Protein AF-A0A1C9T985-F1 (afdb_monomer)

Mean predicted aligned error: 4.12 Å

Solvent-accessible surface area (backbone atoms only — not comparable to full-atom values): 4141 Å² total; per-residue (Å²): 106,44,79,75,47,70,42,59,80,82,62,89,39,51,33,35,44,31,32,33,62,77,64,83,59,65,44,75,49,55,32,24,39,85,86,67,51,76,77,45,80,49,77,41,81,58,84,55,78,42,74,46,78,51,74,44,83,90,59,79,94,77,68,69,50,113

Foldseek 3Di:
DADWDWDDVVDPQKIKTWDWDPDQDWDWDWKAAPVRHTQDIDIDHHPTTDIDMGGSNPDDDHDMDD

Radius of gyration: 12.18 Å; Cα contacts (8 Å, |Δi|>4): 118; chains: 1; bounding box: 25×22×30 Å

Sequence (66 aa):
FENFSMYPNPNKGNFVLRFTPTSTNDIKINVCDISGREVYEKSFSNTGAFNQSINLNKVEAGIYLV

Secondary structure (DSSP, 8-state):
-EEEEEESSS-SSEEEEEEE-SSSS-EEEEEEETT--EEEEEEE---SSEEEEEE-TTSPSS-EE-

Nearest PDB structures (foldseek):
  4g5a-assembly1_B  TM=7.592E-01  e=4.112E-02  Bacteroides thetaiotaomicron VPI-5482
  3c12-assembly1_A-2  TM=7.166E-01  e=1.128E+00  Xanthomonas campestris pv. campestris
  5dz8-assembly1_B  TM=3.614E-01  e=8.638E-02  Streptococcus agalactiae NEM316

InterPro domains:
  IPR026444 Secretion system, C-terminal sorting domain [PF18962] (5-66)
  IPR026444 Secretion sy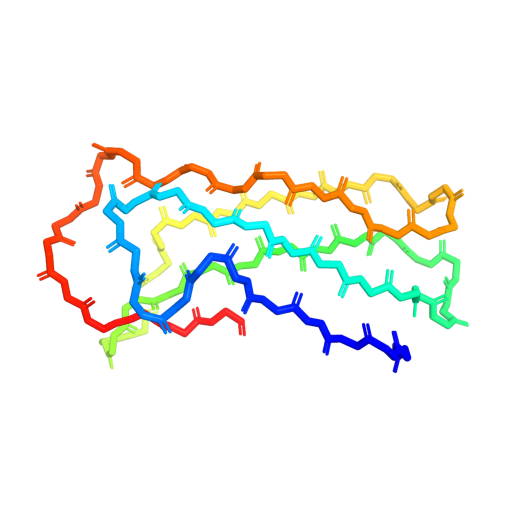stem, C-terminal sorting domain [TIGR04183] (6-66)

Structure (mmCIF, N/CA/C/O backbone):
data_AF-A0A1C9T985-F1
#
_entry.id   AF-A0A1C9T985-F1
#
loop_
_atom_site.group_PDB
_atom_site.id
_atom_site.type_symbol
_atom_site.label_atom_id
_atom_site.label_alt_id
_atom_site.label_comp_id
_atom_site.label_asym_id
_atom_site.label_entity_id
_atom_site.label_seq_id
_atom_site.pdbx_PDB_ins_code
_atom_site.Cartn_x
_atom_site.Cartn_y
_atom_site.Cartn_z
_atom_site.occupancy
_atom_site.B_iso_or_equiv
_atom_site.auth_seq_id
_atom_site.auth_comp_id
_atom_site.auth_asym_id
_atom_site.auth_atom_id
_atom_site.pdbx_PDB_model_num
ATOM 1 N N . PHE A 1 1 ? 3.013 1.989 -13.551 1.00 80.38 1 PHE A N 1
ATOM 2 C CA . PHE A 1 1 ? 3.178 0.594 -13.101 1.00 80.38 1 PHE A CA 1
ATOM 3 C C . PHE A 1 1 ? 2.196 -0.280 -13.856 1.00 80.38 1 PHE A C 1
ATOM 5 O O . PHE A 1 1 ? 1.183 0.228 -14.320 1.00 80.38 1 PHE A O 1
ATOM 12 N N . GLU A 1 2 ? 2.478 -1.572 -13.953 1.00 89.88 2 GLU A N 1
ATOM 13 C CA . GLU A 1 2 ? 1.609 -2.565 -14.590 1.00 89.88 2 GLU A CA 1
ATOM 14 C C . GLU A 1 2 ? 1.316 -3.720 -13.627 1.00 89.88 2 GLU A C 1
ATOM 16 O O . GLU A 1 2 ? 2.069 -3.946 -12.677 1.00 89.88 2 GLU A O 1
ATOM 21 N N . ASN A 1 3 ? 0.235 -4.465 -13.881 1.00 91.31 3 ASN A N 1
ATOM 22 C CA . ASN A 1 3 ? -0.138 -5.670 -13.127 1.00 91.31 3 ASN A CA 1
ATOM 23 C C . ASN A 1 3 ? -0.246 -5.450 -11.608 1.00 91.31 3 ASN A C 1
ATOM 25 O O . ASN A 1 3 ? 0.189 -6.293 -10.820 1.00 91.31 3 ASN A O 1
ATOM 29 N N . PHE A 1 4 ? -0.805 -4.306 -11.197 1.00 92.50 4 PHE A N 1
ATOM 30 C CA . PHE A 1 4 ? -1.025 -4.021 -9.784 1.00 92.50 4 PHE A CA 1
ATOM 31 C C . PHE A 1 4 ? -2.033 -4.996 -9.185 1.00 92.50 4 PHE A C 1
ATOM 33 O O . PHE A 1 4 ? -3.138 -5.174 -9.695 1.00 92.50 4 PHE A O 1
ATOM 40 N N . SER A 1 5 ? -1.641 -5.615 -8.082 1.00 93.81 5 SER A N 1
ATOM 41 C CA . SER A 1 5 ? -2.479 -6.503 -7.294 1.00 93.81 5 SER A CA 1
ATOM 42 C C . SER A 1 5 ? -2.166 -6.326 -5.815 1.00 93.81 5 SER A C 1
ATOM 44 O O . SER A 1 5 ? -1.006 -6.205 -5.413 1.00 93.81 5 SER A O 1
ATOM 46 N N . MET A 1 6 ? -3.228 -6.320 -5.014 1.00 93.12 6 MET A N 1
ATOM 47 C CA . MET A 1 6 ? -3.166 -6.227 -3.563 1.00 93.12 6 MET A CA 1
ATOM 48 C C . MET A 1 6 ? -4.054 -7.306 -2.957 1.00 93.12 6 MET A C 1
ATOM 50 O O . MET A 1 6 ? -5.246 -7.361 -3.261 1.00 93.12 6 MET A O 1
ATOM 54 N N . TYR A 1 7 ? -3.485 -8.172 -2.120 1.00 95.12 7 TYR A N 1
ATOM 55 C CA . TYR A 1 7 ? -4.240 -9.269 -1.518 1.00 95.12 7 TYR A CA 1
ATOM 56 C C . TYR A 1 7 ? -3.635 -9.765 -0.192 1.00 95.12 7 TYR A C 1
ATOM 58 O O . TYR A 1 7 ? -2.423 -9.702 -0.002 1.00 95.12 7 TYR A O 1
ATOM 66 N N . PRO A 1 8 ? -4.457 -10.317 0.714 1.00 93.19 8 PRO A N 1
ATOM 67 C CA . PRO A 1 8 ? -5.915 -10.274 0.668 1.00 93.19 8 PRO A CA 1
ATOM 68 C C . PRO A 1 8 ? -6.441 -8.860 0.981 1.00 93.19 8 PRO A C 1
ATOM 70 O O . PRO A 1 8 ? -5.828 -8.086 1.714 1.00 93.19 8 PRO A O 1
ATOM 73 N N . ASN A 1 9 ? -7.581 -8.515 0.395 1.00 88.06 9 ASN A N 1
ATOM 74 C CA . ASN A 1 9 ? -8.398 -7.378 0.805 1.00 88.06 9 ASN A CA 1
ATOM 75 C C . ASN A 1 9 ? -9.844 -7.894 0.907 1.00 88.06 9 ASN A C 1
ATOM 77 O O . ASN A 1 9 ? -10.396 -8.240 -0.140 1.00 88.06 9 ASN A O 1
ATOM 81 N N . PRO A 1 10 ? -10.444 -8.025 2.111 1.00 91.62 10 PRO A N 1
ATOM 82 C CA . PRO A 1 10 ? -9.978 -7.562 3.433 1.00 91.62 10 PRO A CA 1
ATOM 83 C C . PRO A 1 10 ? -8.767 -8.318 4.015 1.00 91.62 10 PRO A C 1
ATOM 85 O O . PRO A 1 10 ? -8.523 -9.472 3.671 1.00 91.62 10 PRO A O 1
ATOM 88 N N . ASN A 1 11 ? -8.030 -7.697 4.946 1.00 91.69 11 ASN A N 1
ATOM 89 C CA . ASN A 1 11 ? -6.926 -8.327 5.688 1.00 91.69 11 ASN A CA 1
ATOM 90 C C . ASN A 1 11 ? -6.957 -8.009 7.194 1.00 91.69 11 ASN A C 1
ATOM 92 O O . ASN A 1 11 ? -7.756 -7.203 7.656 1.00 91.69 11 ASN A O 1
ATOM 96 N N . LYS A 1 12 ? -6.073 -8.663 7.962 1.00 88.75 12 LYS A N 1
ATOM 97 C CA . LYS A 1 12 ? -5.882 -8.449 9.410 1.00 88.75 12 LYS A CA 1
ATOM 98 C C . LYS A 1 12 ? -4.591 -7.677 9.721 1.00 88.75 12 LYS A C 1
ATOM 100 O O . LYS A 1 12 ? -3.869 -8.036 10.644 1.00 88.75 12 LYS A O 1
ATOM 105 N N . GLY A 1 13 ? -4.258 -6.681 8.902 1.00 86.94 13 GLY A N 1
ATOM 106 C CA . GLY A 1 13 ? -3.020 -5.911 9.025 1.00 86.94 13 GLY A CA 1
ATOM 107 C C . GLY A 1 13 ? -1.820 -6.527 8.303 1.00 86.94 13 GLY A C 1
ATOM 108 O O . GLY A 1 13 ? -0.697 -6.110 8.546 1.00 86.94 13 GLY A O 1
ATOM 109 N N . ASN A 1 14 ? -2.011 -7.502 7.413 1.00 91.19 14 ASN A N 1
ATOM 110 C CA . ASN A 1 14 ? -0.940 -7.989 6.540 1.00 91.19 14 ASN A CA 1
ATOM 111 C C . ASN A 1 14 ? -1.473 -8.255 5.134 1.00 91.19 14 ASN A C 1
ATOM 113 O O . ASN A 1 14 ? -2.438 -9.003 4.976 1.00 91.19 14 ASN A O 1
ATOM 117 N N . PHE A 1 15 ? -0.832 -7.671 4.129 1.00 93.44 15 PHE A N 1
ATOM 118 C CA . PHE A 1 15 ? -1.196 -7.836 2.725 1.00 93.44 15 PHE A CA 1
ATOM 119 C C . PHE A 1 15 ? 0.040 -7.785 1.835 1.00 93.44 15 PHE A C 1
ATOM 121 O O . PHE A 1 15 ? 1.077 -7.241 2.204 1.00 93.44 15 PHE A O 1
ATOM 128 N N . VAL A 1 16 ? -0.077 -8.362 0.648 1.00 94.38 16 VAL A N 1
ATOM 129 C CA . VAL A 1 16 ? 0.963 -8.381 -0.375 1.00 94.38 16 VAL A CA 1
ATOM 130 C C . VAL A 1 16 ? 0.624 -7.348 -1.435 1.00 94.38 16 VAL A C 1
ATOM 132 O O . VAL A 1 16 ? -0.499 -7.324 -1.937 1.00 94.38 16 VAL A O 1
ATOM 135 N N . LEU A 1 17 ? 1.609 -6.525 -1.785 1.00 93.88 17 LEU A N 1
ATOM 136 C CA . LEU A 1 17 ? 1.579 -5.635 -2.938 1.00 93.88 17 LEU A CA 1
ATOM 137 C C . LEU A 1 17 ? 2.466 -6.209 -4.029 1.00 93.88 17 LEU A C 1
ATOM 139 O O . LEU A 1 17 ? 3.658 -6.452 -3.813 1.00 93.88 17 LEU A O 1
ATOM 143 N N . ARG A 1 18 ? 1.889 -6.382 -5.216 1.00 94.06 18 ARG A N 1
ATOM 144 C CA . ARG A 1 18 ? 2.619 -6.810 -6.401 1.00 94.06 18 ARG A CA 1
ATOM 145 C C . ARG A 1 18 ? 2.308 -5.899 -7.573 1.00 94.06 18 ARG A C 1
ATOM 147 O O . ARG A 1 18 ? 1.144 -5.698 -7.896 1.00 94.06 18 ARG A O 1
ATOM 154 N N . PHE A 1 19 ? 3.348 -5.382 -8.212 1.00 94.06 19 PHE A N 1
ATOM 155 C CA . PHE A 1 19 ? 3.256 -4.615 -9.452 1.00 94.06 19 PHE A CA 1
ATOM 156 C C . PHE A 1 19 ? 4.616 -4.577 -10.149 1.00 94.06 19 PHE A C 1
ATOM 158 O O . PHE A 1 19 ? 5.654 -4.815 -9.533 1.00 94.06 19 PHE A O 1
ATOM 165 N N . THR A 1 20 ? 4.629 -4.239 -11.432 1.00 92.31 20 THR A N 1
ATOM 166 C CA . THR A 1 20 ? 5.867 -3.969 -12.165 1.00 92.31 20 THR A CA 1
ATOM 167 C C . THR A 1 20 ? 6.029 -2.453 -12.315 1.00 92.31 20 THR A C 1
ATOM 169 O O . THR A 1 20 ? 5.177 -1.812 -12.945 1.00 92.31 20 THR A O 1
ATOM 172 N N . PRO A 1 21 ? 7.057 -1.832 -11.711 1.00 90.12 21 PRO A N 1
ATOM 173 C CA . PRO A 1 21 ? 7.347 -0.421 -11.924 1.00 90.12 21 PRO A CA 1
ATOM 174 C C . PRO A 1 21 ? 7.768 -0.199 -13.382 1.00 90.12 21 PRO A C 1
ATOM 176 O O . PRO A 1 21 ? 8.495 -0.994 -13.966 1.00 90.12 21 PRO A O 1
ATOM 179 N N . THR A 1 22 ? 7.280 0.888 -13.976 1.00 87.31 22 THR A N 1
ATOM 180 C CA . THR A 1 22 ? 7.604 1.292 -15.357 1.00 87.31 22 THR A CA 1
ATOM 181 C C . THR A 1 22 ? 8.740 2.314 -15.410 1.00 87.31 22 THR A C 1
ATOM 183 O O . THR A 1 22 ? 9.297 2.568 -16.471 1.00 87.31 22 THR A O 1
ATOM 186 N N . SER A 1 23 ? 9.065 2.926 -14.271 1.00 87.75 23 SER A N 1
ATOM 187 C CA . SER A 1 23 ? 10.204 3.823 -14.094 1.00 87.75 23 SER A CA 1
ATOM 188 C C . SER A 1 23 ? 11.345 3.092 -13.390 1.00 87.75 23 SER A C 1
ATOM 190 O O . SER A 1 23 ? 11.141 2.017 -12.833 1.00 87.75 23 SER A O 1
ATOM 192 N N . THR A 1 24 ? 12.534 3.693 -13.385 1.00 85.81 24 THR A N 1
ATOM 193 C CA . THR A 1 24 ? 13.702 3.253 -12.600 1.00 85.81 24 THR A CA 1
ATOM 194 C C . THR A 1 24 ? 13.779 3.921 -11.226 1.00 85.81 24 THR A C 1
ATOM 196 O O . THR A 1 24 ? 14.731 3.697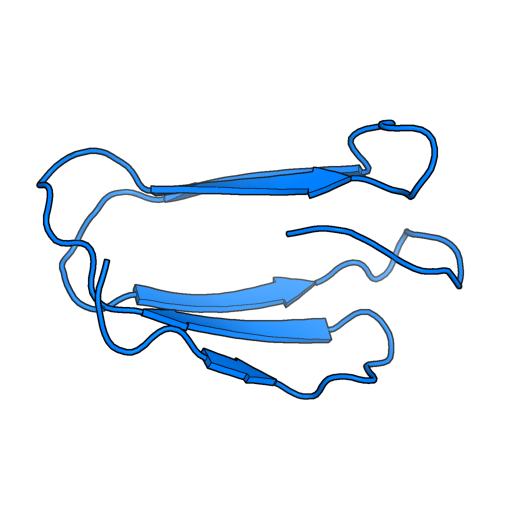 -10.488 1.00 85.81 24 THR A O 1
ATOM 199 N N . ASN A 1 25 ? 12.804 4.768 -10.890 1.00 89.75 25 ASN A N 1
ATOM 200 C CA . ASN A 1 25 ? 12.778 5.489 -9.620 1.00 89.75 25 ASN A CA 1
ATOM 201 C C . ASN A 1 25 ? 12.460 4.540 -8.469 1.00 89.75 25 ASN A C 1
ATOM 203 O O . ASN A 1 25 ? 11.775 3.533 -8.670 1.00 89.75 25 ASN A O 1
ATOM 207 N N . ASP A 1 26 ? 12.894 4.919 -7.269 1.00 91.38 26 ASP A N 1
ATOM 208 C CA . ASP A 1 26 ? 12.543 4.218 -6.041 1.00 91.38 26 ASP A CA 1
ATOM 209 C C . ASP A 1 26 ? 11.027 4.142 -5.847 1.00 91.38 26 ASP A C 1
ATOM 211 O O . ASP A 1 26 ? 10.258 5.040 -6.204 1.00 91.38 26 ASP A O 1
ATOM 215 N N . ILE A 1 27 ? 10.604 3.028 -5.266 1.00 92.06 27 ILE A N 1
ATOM 216 C CA . ILE A 1 27 ? 9.211 2.724 -4.988 1.00 92.06 27 ILE A CA 1
ATOM 217 C C . ILE A 1 27 ? 8.889 3.243 -3.595 1.00 92.06 27 ILE A C 1
ATOM 219 O O . ILE A 1 27 ? 9.403 2.720 -2.608 1.00 92.06 27 ILE A O 1
ATOM 223 N N . LYS A 1 28 ? 8.008 4.237 -3.511 1.00 92.75 28 LYS A N 1
ATOM 224 C CA . LYS A 1 28 ? 7.496 4.758 -2.244 1.00 92.75 28 LYS A CA 1
ATOM 225 C C . LYS A 1 28 ? 6.084 4.227 -1.999 1.00 92.75 28 LYS A C 1
ATOM 227 O O . LYS A 1 28 ? 5.204 4.438 -2.828 1.00 92.75 28 LYS A O 1
ATOM 232 N N . ILE A 1 29 ? 5.889 3.524 -0.885 1.00 92.00 29 ILE A N 1
ATOM 233 C CA . ILE A 1 29 ? 4.584 3.029 -0.435 1.00 92.00 29 ILE A CA 1
ATOM 234 C C . ILE A 1 29 ? 4.148 3.842 0.777 1.00 92.00 29 ILE A C 1
ATOM 236 O O . ILE A 1 29 ? 4.809 3.792 1.818 1.00 92.00 29 ILE A O 1
ATOM 240 N N . ASN A 1 30 ? 3.012 4.519 0.637 1.00 93.00 30 ASN A N 1
ATOM 241 C CA . ASN A 1 30 ? 2.366 5.276 1.701 1.00 93.00 30 ASN A CA 1
ATOM 242 C C . ASN A 1 30 ? 1.009 4.652 1.991 1.00 93.00 30 ASN A C 1
ATOM 244 O O . ASN A 1 30 ? 0.271 4.323 1.069 1.00 93.00 30 ASN A O 1
ATOM 248 N N . VAL A 1 31 ? 0.682 4.503 3.268 1.00 92.12 31 VAL A N 1
ATOM 249 C CA . VAL A 1 31 ? -0.647 4.083 3.706 1.00 92.12 31 VAL A CA 1
ATOM 250 C C . VAL A 1 31 ? -1.225 5.175 4.580 1.00 92.12 31 VAL A C 1
ATOM 252 O O . VAL A 1 31 ? -0.600 5.574 5.566 1.00 92.12 31 VAL A O 1
ATOM 255 N N . CYS A 1 32 ? -2.432 5.618 4.251 1.00 92.69 32 CYS A N 1
ATOM 256 C CA . CYS A 1 32 ? -3.141 6.654 4.990 1.00 92.69 32 CYS A CA 1
ATOM 257 C C . CYS A 1 32 ? -4.519 6.160 5.430 1.00 92.69 32 CYS A C 1
ATOM 259 O O . CYS A 1 32 ? -5.157 5.374 4.730 1.00 92.69 32 CYS A O 1
ATOM 261 N N . ASP A 1 33 ? -4.997 6.624 6.583 1.00 90.94 33 ASP A N 1
ATOM 262 C CA . ASP A 1 33 ? -6.405 6.446 6.948 1.00 90.94 33 ASP A CA 1
ATOM 263 C C . ASP A 1 33 ? -7.318 7.412 6.169 1.00 90.94 33 ASP A C 1
ATOM 265 O O . ASP A 1 33 ? -6.858 8.302 5.449 1.00 90.94 33 ASP A O 1
ATOM 269 N N . ILE A 1 34 ? -8.635 7.247 6.313 1.00 88.69 34 ILE A N 1
ATOM 270 C CA . ILE A 1 34 ? -9.638 8.113 5.666 1.00 88.69 34 ILE A CA 1
ATOM 271 C C . ILE A 1 34 ? -9.529 9.596 6.061 1.00 88.69 34 ILE A C 1
ATOM 273 O O . ILE A 1 34 ? -10.069 10.448 5.361 1.00 88.69 34 ILE A O 1
ATOM 277 N N . SER A 1 35 ? -8.847 9.906 7.169 1.00 89.94 35 SER A N 1
ATOM 278 C CA . SER A 1 35 ? -8.604 11.279 7.629 1.00 89.94 35 SER A CA 1
ATOM 279 C C . SER A 1 35 ? -7.364 11.892 6.969 1.00 89.94 35 SER A C 1
ATOM 281 O O . SER A 1 35 ? -7.050 13.053 7.222 1.00 89.94 35 SER A O 1
ATOM 283 N N . GLY A 1 36 ? -6.640 11.123 6.147 1.00 87.94 36 GLY A N 1
ATOM 284 C CA . GLY A 1 36 ? -5.387 11.532 5.518 1.00 87.94 36 GLY A CA 1
ATOM 285 C C . GLY A 1 36 ? -4.168 11.422 6.433 1.00 87.94 36 GLY A C 1
ATOM 286 O O . GLY A 1 36 ? -3.089 11.871 6.049 1.00 87.94 36 GLY A O 1
ATOM 287 N N . ARG A 1 37 ? -4.298 10.831 7.631 1.00 89.69 37 ARG A N 1
ATOM 288 C CA . ARG A 1 37 ? -3.147 10.588 8.504 1.00 89.69 37 ARG A CA 1
ATOM 289 C C . ARG A 1 37 ? -2.350 9.415 7.952 1.00 89.69 37 ARG A C 1
ATOM 291 O O . ARG A 1 37 ? -2.875 8.312 7.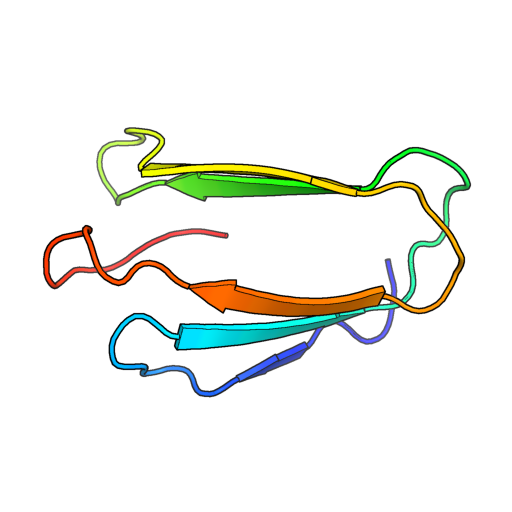799 1.00 89.69 37 ARG A O 1
ATOM 298 N N . GLU A 1 38 ? -1.073 9.660 7.697 1.00 90.31 38 GLU A N 1
ATOM 299 C CA . GLU A 1 38 ? -0.122 8.638 7.284 1.00 90.31 38 GLU A CA 1
ATOM 300 C C . GLU A 1 38 ? 0.166 7.685 8.448 1.00 90.31 38 GLU A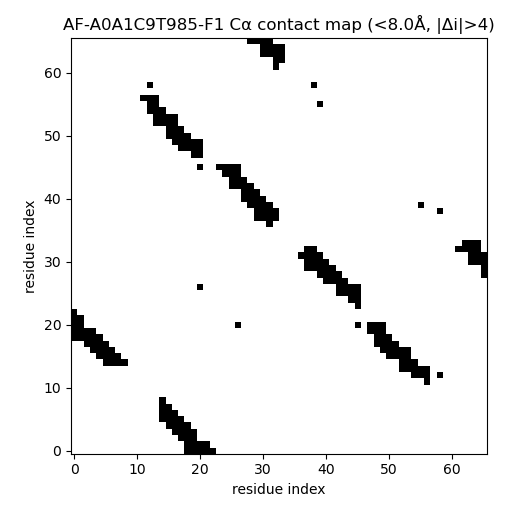 C 1
ATOM 302 O O . GLU A 1 38 ? 0.557 8.100 9.540 1.00 90.31 38 GLU A O 1
ATOM 307 N N . VAL A 1 39 ? -0.077 6.397 8.219 1.00 89.94 39 VAL A N 1
ATOM 308 C CA . VAL A 1 39 ? 0.107 5.330 9.213 1.00 89.94 39 VAL A CA 1
ATOM 309 C C . VAL A 1 39 ? 1.284 4.419 8.878 1.00 89.94 39 VAL A C 1
ATOM 311 O O . VAL A 1 39 ? 1.741 3.664 9.736 1.00 89.94 39 VAL A O 1
ATOM 314 N N . TYR A 1 40 ? 1.781 4.482 7.642 1.00 90.44 40 TYR A N 1
ATOM 315 C CA . TYR A 1 40 ? 2.939 3.724 7.191 1.00 90.44 40 TYR A CA 1
ATOM 316 C C . TYR A 1 40 ? 3.590 4.408 5.990 1.00 90.44 40 TYR A C 1
ATOM 318 O O . TYR A 1 40 ? 2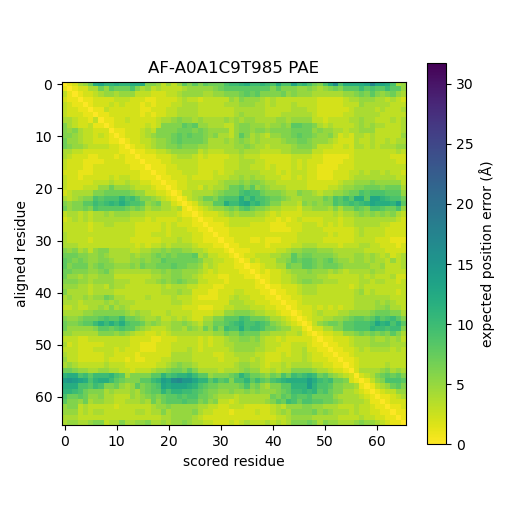.912 4.710 5.012 1.00 90.44 40 TYR A O 1
ATOM 326 N N . GLU A 1 41 ? 4.910 4.554 6.045 1.00 92.12 41 GLU A N 1
ATOM 327 C CA . GLU A 1 41 ? 5.743 5.024 4.941 1.00 92.12 41 GLU A CA 1
ATOM 328 C C . GLU A 1 41 ? 6.911 4.057 4.768 1.00 92.12 41 GLU A C 1
ATOM 330 O O . GLU A 1 41 ? 7.621 3.750 5.733 1.00 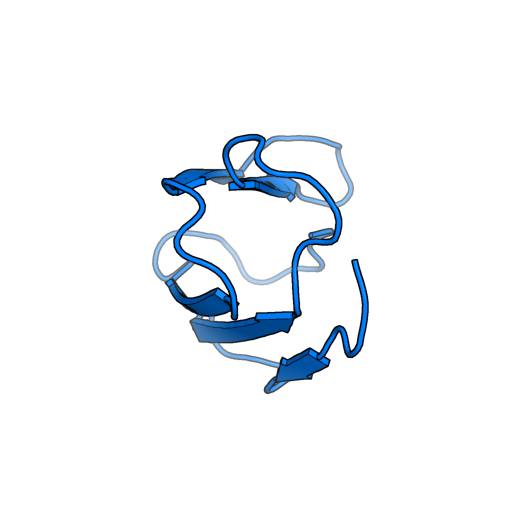92.12 41 GLU A O 1
ATOM 335 N N . LYS A 1 42 ? 7.145 3.572 3.546 1.00 91.19 42 LYS A N 1
ATOM 336 C CA . LYS A 1 42 ? 8.370 2.827 3.248 1.00 91.19 42 LYS A CA 1
ATOM 337 C C . LYS A 1 42 ? 8.817 2.995 1.808 1.00 91.19 42 LYS A C 1
ATOM 339 O O . LYS A 1 42 ? 8.038 2.805 0.875 1.00 91.19 42 LYS A O 1
ATOM 344 N N . SER A 1 43 ? 10.109 3.258 1.651 1.00 92.62 43 SER A N 1
ATOM 345 C CA . SER A 1 43 ? 10.780 3.317 0.355 1.00 92.62 43 SER A CA 1
ATOM 346 C C . SER A 1 43 ? 11.539 2.023 0.078 1.00 92.62 43 SER A C 1
ATOM 348 O O . SER A 1 43 ? 12.176 1.453 0.968 1.00 92.62 43 SER A O 1
ATOM 350 N N . PHE A 1 44 ? 11.479 1.564 -1.165 1.00 90.88 44 PHE A N 1
ATOM 351 C CA . PHE A 1 44 ? 12.168 0.383 -1.661 1.00 90.88 44 PHE A CA 1
ATOM 352 C C . PHE A 1 44 ? 12.955 0.743 -2.914 1.00 90.88 44 PHE A C 1
ATOM 354 O O . PHE A 1 44 ? 12.431 1.399 -3.816 1.00 90.88 44 PHE A O 1
ATOM 361 N N . SER A 1 45 ? 14.190 0.257 -2.998 1.00 90.38 45 SER A N 1
ATOM 362 C CA . SER A 1 45 ? 14.975 0.383 -4.220 1.00 90.38 45 SER A CA 1
ATOM 363 C C . SER A 1 45 ? 14.333 -0.420 -5.341 1.00 90.38 45 SER A C 1
ATOM 365 O O . SER A 1 45 ? 13.940 -1.580 -5.167 1.00 90.38 45 SER A O 1
ATOM 367 N N . ASN A 1 46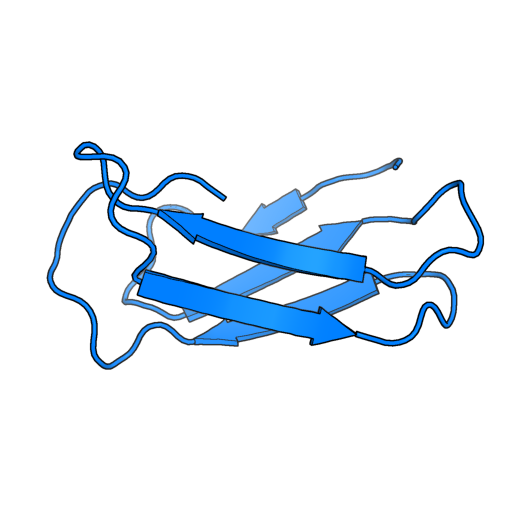 ? 14.230 0.204 -6.505 1.00 87.88 46 ASN A N 1
ATOM 368 C CA . ASN A 1 46 ? 13.615 -0.420 -7.658 1.00 87.88 46 ASN A CA 1
ATOM 369 C C . ASN A 1 46 ? 14.562 -1.444 -8.289 1.00 87.88 46 ASN A C 1
ATOM 371 O O . ASN A 1 46 ? 15.578 -1.105 -8.888 1.00 87.88 46 ASN A O 1
ATOM 375 N N . THR A 1 47 ? 14.207 -2.715 -8.127 1.00 85.81 47 THR A N 1
ATOM 376 C CA . THR A 1 47 ? 14.948 -3.868 -8.657 1.00 85.81 47 THR A CA 1
ATOM 377 C C . THR A 1 47 ? 14.170 -4.586 -9.765 1.00 85.81 47 THR A C 1
ATOM 379 O O . THR A 1 47 ? 14.511 -5.706 -10.140 1.00 85.81 47 THR A O 1
ATOM 382 N N . GLY A 1 48 ? 13.125 -3.948 -10.307 1.00 86.69 48 GLY A N 1
ATOM 383 C CA . GLY A 1 48 ? 12.193 -4.546 -11.259 1.00 86.69 48 GLY A CA 1
ATOM 384 C C . GLY A 1 48 ? 10.890 -4.979 -10.588 1.00 86.69 48 GLY A C 1
ATOM 385 O O . GLY A 1 48 ? 10.266 -4.190 -9.883 1.00 86.69 48 GLY A O 1
ATOM 386 N N . ALA A 1 49 ? 10.445 -6.216 -10.837 1.00 89.62 49 ALA A N 1
ATOM 387 C CA . ALA A 1 49 ? 9.151 -6.710 -10.362 1.00 89.62 49 ALA A CA 1
ATOM 388 C C . ALA A 1 49 ? 9.023 -6.598 -8.833 1.00 89.62 49 ALA A C 1
ATOM 390 O O . ALA A 1 49 ? 9.743 -7.253 -8.079 1.00 89.62 49 ALA A O 1
ATOM 391 N N . PHE A 1 50 ? 8.071 -5.786 -8.379 1.00 92.38 50 PHE A N 1
ATOM 392 C CA . PHE A 1 50 ? 7.822 -5.560 -6.966 1.00 92.38 50 PHE A CA 1
ATOM 393 C C . PHE A 1 50 ? 6.869 -6.624 -6.429 1.00 92.38 50 PHE A C 1
ATOM 395 O O . PHE A 1 50 ? 5.798 -6.854 -6.993 1.00 92.38 50 PHE A O 1
ATOM 402 N N . ASN A 1 51 ? 7.262 -7.276 -5.338 1.00 93.56 51 ASN A N 1
ATOM 403 C CA . ASN A 1 51 ? 6.440 -8.226 -4.598 1.00 93.56 51 ASN A CA 1
ATOM 404 C C . ASN A 1 51 ? 6.852 -8.178 -3.124 1.00 93.56 51 ASN A C 1
ATOM 406 O O . ASN A 1 51 ? 7.862 -8.769 -2.745 1.00 93.56 51 ASN A O 1
ATOM 410 N N . GLN A 1 52 ? 6.117 -7.415 -2.317 1.00 92.94 52 GLN A N 1
ATOM 411 C CA . GLN A 1 52 ? 6.439 -7.205 -0.905 1.00 92.94 52 GLN A CA 1
ATOM 412 C C . GLN A 1 52 ? 5.209 -7.368 -0.021 1.00 92.94 52 GLN A C 1
ATOM 414 O O . GLN A 1 52 ? 4.110 -6.937 -0.372 1.00 92.94 52 GLN A O 1
ATOM 419 N N . SER A 1 53 ? 5.419 -7.960 1.156 1.00 92.38 53 SER A N 1
ATOM 420 C CA . SER A 1 53 ? 4.410 -8.018 2.215 1.00 92.38 53 SER A CA 1
ATOM 421 C C . SER A 1 53 ? 4.502 -6.755 3.065 1.00 92.38 53 SER A C 1
ATOM 423 O O . SER A 1 53 ? 5.559 -6.442 3.615 1.00 92.38 53 SER A O 1
ATOM 425 N N . ILE A 1 54 ? 3.389 -6.043 3.188 1.00 91.81 54 ILE A N 1
ATOM 426 C CA . ILE A 1 54 ? 3.232 -4.886 4.062 1.00 91.81 54 ILE A CA 1
ATOM 427 C C . ILE A 1 54 ? 2.483 -5.329 5.308 1.00 91.81 54 ILE A C 1
ATOM 429 O O . ILE A 1 54 ? 1.423 -5.951 5.225 1.00 91.81 54 ILE A O 1
ATOM 433 N N . ASN A 1 55 ? 3.048 -4.989 6.463 1.00 90.88 55 ASN A N 1
ATOM 434 C CA . ASN A 1 55 ? 2.487 -5.324 7.756 1.00 90.88 55 ASN A CA 1
ATOM 435 C C . ASN A 1 55 ? 2.153 -4.048 8.545 1.00 90.88 55 ASN A C 1
ATOM 437 O O . ASN A 1 55 ? 3.023 -3.227 8.826 1.00 90.88 55 ASN A O 1
ATOM 441 N N . LEU A 1 56 ? 0.881 -3.925 8.908 1.00 86.38 56 LEU A N 1
ATOM 442 C CA . LEU A 1 56 ? 0.250 -2.842 9.652 1.00 86.38 56 LEU A CA 1
ATOM 443 C C . LEU A 1 56 ? -0.204 -3.314 11.050 1.00 86.38 56 LEU A C 1
ATOM 445 O O . LEU A 1 56 ? -1.190 -2.812 11.576 1.00 86.38 56 LEU A O 1
ATOM 449 N N . ASN A 1 57 ? 0.495 -4.266 11.688 1.00 75.06 57 ASN A N 1
ATOM 450 C CA . ASN A 1 57 ? 0.090 -4.887 12.968 1.00 75.06 57 ASN A CA 1
ATOM 451 C C . ASN A 1 57 ? -0.139 -3.911 14.145 1.00 75.06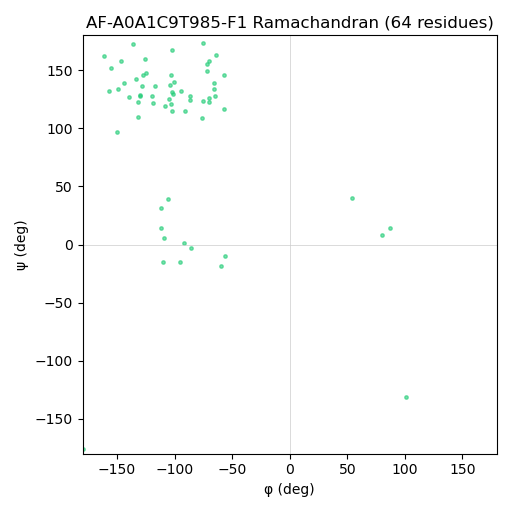 57 ASN A C 1
ATOM 453 O O . ASN A 1 57 ? -0.604 -4.335 15.200 1.00 75.06 57 ASN A O 1
ATOM 457 N N . LYS A 1 58 ? 0.232 -2.634 14.013 1.00 75.69 58 LYS A N 1
ATOM 458 C CA . LYS A 1 58 ? 0.085 -1.608 15.058 1.00 75.69 58 LYS A CA 1
ATOM 459 C C . LYS A 1 58 ? -0.992 -0.564 14.754 1.00 75.69 58 LYS A C 1
ATOM 461 O O . LYS A 1 58 ? -1.098 0.406 15.497 1.00 75.69 58 LYS A O 1
ATOM 466 N N . VAL A 1 59 ? -1.747 -0.728 13.670 1.00 82.88 59 VAL A N 1
ATOM 467 C CA . VAL A 1 59 ? -2.767 0.235 13.246 1.00 82.88 59 VAL A CA 1
ATOM 468 C C . VAL A 1 59 ? -4.159 -0.289 13.615 1.00 82.88 59 VAL A C 1
ATOM 470 O O . VAL A 1 59 ? -4.388 -1.499 13.636 1.00 82.88 59 VAL A O 1
ATOM 473 N N . GLU A 1 60 ? -5.070 0.615 13.970 1.00 85.19 60 GLU A N 1
ATOM 474 C CA . GLU A 1 60 ? -6.443 0.277 14.361 1.00 85.19 60 GLU A CA 1
ATOM 475 C C . GLU A 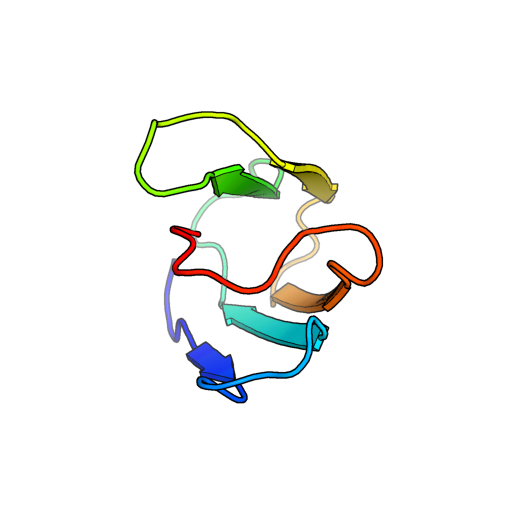1 60 ? -7.236 -0.368 13.209 1.00 85.19 60 GLU A C 1
ATOM 477 O O . GLU A 1 60 ? -6.863 -0.301 12.039 1.00 85.19 60 GLU A O 1
ATOM 482 N N . ALA A 1 61 ? -8.350 -1.030 13.527 1.00 86.19 61 ALA A N 1
ATOM 483 C CA . ALA A 1 61 ? -9.234 -1.555 12.492 1.00 86.19 61 ALA A CA 1
ATOM 484 C C . ALA A 1 61 ? -9.946 -0.393 11.781 1.00 86.19 61 ALA A C 1
ATOM 486 O O . ALA A 1 61 ? -10.596 0.430 12.422 1.00 86.19 61 ALA A O 1
ATOM 487 N N . GLY A 1 62 ? -9.855 -0.342 10.454 1.00 87.94 62 GLY A N 1
ATOM 488 C CA . GLY A 1 62 ? -10.419 0.748 9.668 1.00 87.94 62 GLY A CA 1
ATOM 489 C C . GLY A 1 62 ? -10.191 0.573 8.171 1.00 87.94 62 GLY A C 1
ATOM 490 O O . GLY A 1 62 ? -9.667 -0.446 7.719 1.00 87.94 62 GLY A O 1
ATOM 491 N N . ILE A 1 63 ? -10.609 1.578 7.405 1.00 88.62 63 ILE A N 1
ATOM 492 C CA . ILE A 1 63 ? -10.355 1.663 5.965 1.00 88.62 63 ILE A CA 1
ATOM 493 C C . ILE A 1 63 ? -9.098 2.503 5.754 1.00 88.62 63 ILE A C 1
ATOM 495 O O . ILE A 1 63 ? -8.971 3.593 6.313 1.00 88.62 63 ILE A O 1
ATOM 499 N N . TYR A 1 64 ? -8.199 1.990 4.919 1.00 89.31 64 TYR A N 1
ATOM 500 C CA . TYR A 1 64 ? -6.933 2.623 4.583 1.00 89.31 64 TYR A CA 1
ATOM 501 C C . TYR A 1 64 ? -6.779 2.711 3.068 1.00 89.31 64 TYR A C 1
ATOM 503 O O . TYR A 1 64 ? -7.231 1.827 2.336 1.00 89.31 64 TYR A O 1
ATOM 511 N N . LEU A 1 65 ? -6.140 3.782 2.617 1.00 88.94 65 LEU A N 1
ATOM 512 C CA . LEU A 1 65 ? -5.768 4.021 1.230 1.00 88.94 65 LEU A CA 1
ATOM 513 C C . LEU A 1 65 ? -4.270 3.760 1.069 1.00 88.94 65 LEU A C 1
ATOM 515 O O . LEU A 1 65 ? -3.484 4.150 1.935 1.00 88.94 65 LEU A O 1
ATOM 519 N N . VAL A 1 66 ? -3.915 3.081 -0.023 1.00 86.38 66 VAL A N 1
ATOM 520 C CA . VAL A 1 66 ? -2.554 2.665 -0.399 1.00 86.38 66 VAL A CA 1
ATOM 521 C C . VAL A 1 66 ? -2.308 3.046 -1.849 1.00 86.38 66 VAL A C 1
ATOM 523 O O . VAL A 1 66 ? -3.224 2.781 -2.661 1.00 86.38 66 VAL A O 1
#

pLDDT: mean 89.82, std 3.84, range [75.06, 95.12]

Organism: Flavobacterium psychrophilum (NCBI:txid96345)